Protein AF-A0A822FTZ9-F1 (afdb_monomer_lite)

Secondary structure (DSSP, 8-state):
--HHHHHHHHHHTTPPPB---TT----SB-----S---HHHHHHHHHHHHHHH--GGG--

Radius of gyration: 15.65 Å; chains: 1; bounding box: 33×33×28 Å

InterPro domains:
  IPR032870 Alpha-ketoglutarate-dependent dioxygenase alkB homologue 7-like [PTHR21052] (3-56)
  IPR037151 Alpha-ketoglutarate-dependent dioxygenase AlkB-like superfamily [G3DSA:2.60.120.590] (1-60)

pLDDT: mean 88.61, std 11.59, range [50.47, 96.38]

Organism: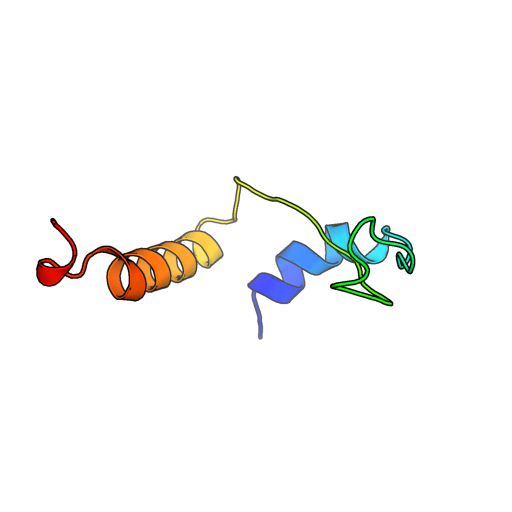 NCBI:txid392032

Sequence (60 aa):
YNNFLKEIDRYMKRKRYEYTHWDDAIHGYRESERSEWTPENQKVLSRIRQFAFDDPTQSL

Structure (mmCIF, N/CA/C/O backbone):
data_AF-A0A822FTZ9-F1
#
_entry.id   AF-A0A822FTZ9-F1
#
loop_
_atom_site.group_PDB
_atom_site.id
_atom_site.type_symbol
_atom_site.label_atom_id
_atom_site.label_alt_id
_atom_site.label_comp_id
_atom_site.label_asym_id
_atom_site.label_entity_id
_atom_site.label_seq_id
_atom_site.pdbx_PDB_ins_code
_atom_site.Cartn_x
_atom_site.Cartn_y
_atom_site.Cartn_z
_atom_site.occupancy
_atom_site.B_iso_or_equiv
_atom_site.auth_seq_id
_atom_site.auth_comp_id
_atom_site.auth_asym_id
_atom_site.auth_atom_id
_atom_site.pdbx_PDB_model_num
ATOM 1 N N . TYR A 1 1 ? -8.779 14.813 -7.171 1.00 50.47 1 TYR A N 1
ATOM 2 C CA . TYR A 1 1 ? -7.592 14.295 -7.889 1.00 50.47 1 TYR A CA 1
ATOM 3 C C . TYR A 1 1 ? -6.826 13.385 -6.932 1.00 50.47 1 TYR A C 1
ATOM 5 O O . TYR A 1 1 ? -6.392 13.875 -5.901 1.00 50.47 1 TYR A O 1
ATOM 13 N N . ASN A 1 2 ? -6.745 12.086 -7.240 1.00 75.75 2 ASN A N 1
ATOM 14 C CA . ASN A 1 2 ? -6.262 10.958 -6.418 1.00 75.75 2 ASN A CA 1
ATOM 15 C C . ASN A 1 2 ? -5.127 11.254 -5.407 1.00 75.75 2 ASN A C 1
ATOM 17 O O . ASN A 1 2 ? -3.950 11.225 -5.771 1.00 75.75 2 ASN A O 1
ATOM 21 N N . ASN A 1 3 ? -5.472 11.458 -4.128 1.00 89.50 3 ASN A N 1
AT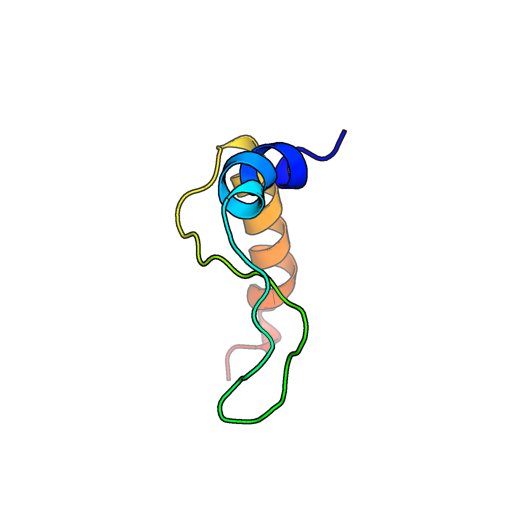OM 22 C CA . ASN A 1 3 ? -4.505 11.739 -3.054 1.00 89.50 3 ASN A CA 1
ATOM 23 C C . ASN A 1 3 ? -3.577 10.557 -2.734 1.00 89.50 3 ASN A C 1
ATOM 25 O O . ASN A 1 3 ? -2.411 10.777 -2.411 1.00 89.50 3 ASN A O 1
ATOM 29 N N . PHE A 1 4 ? -4.022 9.315 -2.944 1.00 92.06 4 PHE A N 1
ATOM 30 C CA . PHE A 1 4 ? -3.142 8.142 -2.890 1.00 92.06 4 PHE A CA 1
ATOM 31 C C . PHE A 1 4 ? -2.037 8.192 -3.940 1.00 92.06 4 PHE A C 1
ATOM 33 O O . PHE A 1 4 ? -0.871 8.030 -3.601 1.00 92.06 4 PHE A O 1
ATOM 40 N N . LEU A 1 5 ? -2.381 8.462 -5.204 1.00 92.06 5 LEU A N 1
ATOM 41 C CA . LEU A 1 5 ? -1.383 8.514 -6.274 1.00 92.06 5 LEU A CA 1
ATOM 42 C C . LEU A 1 5 ? -0.355 9.617 -6.017 1.00 92.06 5 LEU A C 1
ATOM 44 O O . LEU A 1 5 ? 0.832 9.378 -6.188 1.00 92.06 5 LEU A O 1
ATOM 48 N N . LYS A 1 6 ? -0.783 10.793 -5.540 1.00 92.88 6 LYS A N 1
ATOM 49 C CA . LYS A 1 6 ? 0.141 11.879 -5.175 1.00 92.88 6 LYS A CA 1
ATOM 50 C C . LYS A 1 6 ? 1.098 11.485 -4.050 1.00 92.88 6 LYS A C 1
ATOM 52 O O . LYS A 1 6 ? 2.283 11.801 -4.126 1.00 92.88 6 LYS A O 1
ATOM 57 N N . GLU A 1 7 ? 0.593 10.822 -3.009 1.00 93.44 7 GLU A N 1
ATOM 58 C CA . GLU A 1 7 ? 1.423 10.375 -1.889 1.00 93.44 7 GLU A CA 1
ATOM 59 C C . GLU A 1 7 ? 2.413 9.282 -2.325 1.00 93.44 7 GLU A C 1
ATOM 61 O O . GLU A 1 7 ? 3.602 9.363 -2.018 1.00 93.44 7 GLU A O 1
ATOM 66 N N . ILE A 1 8 ? 1.940 8.293 -3.086 1.00 93.50 8 ILE A N 1
ATOM 67 C CA . ILE A 1 8 ? 2.713 7.120 -3.510 1.00 93.50 8 ILE A CA 1
ATOM 68 C C . ILE A 1 8 ? 3.747 7.471 -4.592 1.00 93.50 8 ILE A C 1
ATOM 70 O O . ILE A 1 8 ? 4.873 6.969 -4.545 1.00 93.50 8 ILE A O 1
ATOM 74 N N . ASP A 1 9 ? 3.415 8.349 -5.544 1.00 92.19 9 ASP A N 1
ATOM 75 C CA . ASP A 1 9 ? 4.271 8.673 -6.698 1.00 92.19 9 ASP A CA 1
ATOM 76 C C . ASP A 1 9 ? 5.667 9.156 -6.281 1.00 92.19 9 ASP A C 1
ATOM 78 O O . ASP A 1 9 ? 6.678 8.757 -6.866 1.00 92.19 9 ASP A O 1
ATOM 82 N N . ARG A 1 10 ? 5.751 9.927 -5.185 1.00 88.00 10 ARG A N 1
ATOM 83 C CA . ARG A 1 10 ? 7.024 10.391 -4.610 1.00 88.00 10 ARG A CA 1
ATOM 84 C C . ARG A 1 10 ? 8.008 9.245 -4.365 1.00 88.00 10 ARG A C 1
ATOM 86 O O . ARG A 1 10 ? 9.211 9.440 -4.560 1.00 88.00 10 ARG A O 1
ATOM 93 N N . TYR A 1 11 ? 7.505 8.094 -3.932 1.00 89.00 11 TYR A N 1
ATOM 94 C CA . TYR A 1 11 ? 8.296 6.916 -3.591 1.00 89.00 11 TYR A CA 1
ATOM 95 C C . TYR A 1 11 ? 8.489 6.011 -4.808 1.00 89.00 11 TYR A C 1
ATOM 97 O O . TYR A 1 11 ? 9.609 5.589 -5.097 1.00 89.00 11 TYR A O 1
ATOM 105 N N . MET A 1 12 ? 7.422 5.774 -5.570 1.00 94.06 12 MET A N 1
ATOM 106 C CA . MET A 1 12 ? 7.438 4.813 -6.674 1.00 94.06 12 MET A CA 1
ATOM 107 C C . MET A 1 12 ? 8.278 5.270 -7.857 1.00 94.06 12 MET A C 1
ATOM 109 O O . MET A 1 12 ? 8.922 4.441 -8.500 1.00 94.06 12 MET A O 1
ATOM 113 N N . LYS A 1 13 ? 8.352 6.578 -8.131 1.00 93.81 13 LYS A N 1
ATOM 114 C CA . LYS A 1 13 ? 9.127 7.110 -9.266 1.00 93.81 13 LYS A CA 1
ATOM 115 C C . LYS A 1 13 ? 10.622 6.788 -9.217 1.00 93.81 13 LYS A C 1
ATOM 117 O O . LYS A 1 13 ? 11.290 6.868 -10.239 1.00 93.81 13 LYS A O 1
ATOM 122 N N . ARG A 1 14 ? 11.153 6.454 -8.036 1.00 91.25 14 ARG A N 1
ATOM 123 C CA . ARG A 1 14 ? 12.570 6.111 -7.837 1.00 91.25 14 ARG A CA 1
ATOM 124 C C . ARG A 1 14 ? 12.841 4.609 -7.909 1.00 91.25 14 ARG A C 1
ATOM 126 O O . ARG A 1 14 ? 14.002 4.221 -7.989 1.00 91.25 14 ARG A O 1
ATOM 133 N N . LYS A 1 15 ? 11.802 3.771 -7.861 1.00 94.88 15 LYS A N 1
ATOM 134 C CA . LYS A 1 15 ? 11.946 2.315 -7.927 1.00 94.88 15 LYS A CA 1
ATOM 135 C C . LYS A 1 15 ? 12.075 1.861 -9.378 1.00 94.88 15 LYS A C 1
ATOM 137 O O . LYS A 1 15 ? 11.380 2.375 -10.256 1.00 94.88 15 LYS A O 1
ATOM 142 N N . ARG A 1 16 ? 12.973 0.906 -9.620 1.00 94.94 16 ARG A N 1
ATOM 143 C CA . ARG A 1 16 ? 13.087 0.205 -10.904 1.00 94.94 16 ARG A CA 1
ATOM 144 C C . ARG A 1 16 ? 12.011 -0.870 -10.978 1.00 94.94 16 ARG A C 1
ATOM 146 O O . ARG A 1 16 ? 11.565 -1.345 -9.943 1.00 94.94 16 ARG A O 1
ATOM 153 N N . TYR A 1 17 ? 11.605 -1.213 -12.193 1.00 96.00 17 TYR A N 1
ATOM 154 C CA . TYR A 1 17 ? 10.715 -2.346 -12.402 1.00 96.00 17 TYR A CA 1
ATOM 155 C C . TYR A 1 17 ? 11.437 -3.661 -12.109 1.00 96.00 17 TYR A C 1
ATOM 157 O O . TYR A 1 17 ? 12.597 -3.830 -12.492 1.00 96.00 17 TYR A O 1
ATOM 165 N N . GLU A 1 18 ? 10.724 -4.568 -11.459 1.00 93.31 18 GLU A N 1
ATOM 166 C CA . GLU A 1 18 ? 11.145 -5.923 -11.134 1.00 93.31 18 GLU A CA 1
ATOM 167 C C . GLU A 1 18 ? 10.425 -6.915 -12.053 1.00 93.31 18 GLU A C 1
ATOM 169 O O . GLU A 1 18 ? 9.263 -6.723 -12.421 1.00 93.31 18 GLU A O 1
ATOM 174 N N . TYR A 1 19 ? 11.149 -7.952 -12.476 1.00 91.31 19 TYR A N 1
ATOM 175 C CA . TYR A 1 19 ? 10.685 -8.910 -13.488 1.00 91.31 19 TYR A CA 1
ATOM 176 C C . TYR A 1 19 ? 10.865 -10.371 -13.079 1.00 91.31 19 TYR A C 1
ATOM 178 O O . TYR A 1 19 ? 10.423 -11.254 -13.808 1.00 91.31 19 TYR A O 1
ATOM 186 N N . THR A 1 20 ? 11.511 -10.627 -11.945 1.00 88.12 20 THR A N 1
ATOM 187 C CA . THR A 1 20 ? 11.780 -11.979 -11.460 1.00 88.12 20 THR A CA 1
ATOM 188 C C . THR A 1 20 ? 11.257 -12.080 -10.039 1.00 88.12 20 THR A C 1
ATOM 190 O O . THR A 1 20 ? 11.769 -11.397 -9.153 1.00 88.12 20 THR A O 1
ATOM 193 N N . HIS A 1 21 ? 10.246 -12.924 -9.840 1.00 85.31 21 HIS A N 1
ATOM 194 C CA . HIS A 1 21 ? 9.751 -13.311 -8.524 1.00 85.31 21 HIS A CA 1
ATOM 195 C C . HIS A 1 21 ? 9.960 -14.816 -8.335 1.00 85.31 21 HIS A C 1
ATOM 197 O O . HIS A 1 21 ? 10.046 -15.565 -9.304 1.00 85.31 21 HIS A O 1
ATOM 203 N N . TRP A 1 22 ? 10.114 -15.261 -7.091 1.00 85.88 22 TRP A N 1
ATOM 204 C CA . TRP A 1 22 ? 10.489 -16.643 -6.770 1.00 85.88 22 TRP A CA 1
ATOM 205 C C . TRP A 1 22 ? 9.400 -17.671 -7.130 1.00 85.88 22 TRP A C 1
ATOM 207 O O . TRP A 1 22 ? 9.723 -18.840 -7.331 1.00 85.88 22 TRP A O 1
ATOM 217 N N . ASP A 1 23 ? 8.142 -17.240 -7.230 1.00 90.00 23 ASP A N 1
ATOM 218 C CA . ASP A 1 23 ? 6.979 -18.044 -7.632 1.00 90.00 23 ASP A CA 1
ATOM 219 C C . ASP A 1 23 ? 6.401 -17.639 -9.002 1.00 90.00 23 ASP A C 1
ATOM 221 O O . ASP A 1 23 ? 5.409 -18.213 -9.445 1.00 90.00 23 ASP A O 1
ATOM 225 N N . ASP A 1 24 ? 7.021 -16.656 -9.662 1.00 91.00 24 ASP A N 1
ATOM 226 C CA . ASP A 1 24 ? 6.591 -16.104 -10.949 1.00 91.00 24 ASP A CA 1
ATOM 227 C C . ASP A 1 24 ? 5.159 -15.515 -10.968 1.00 91.00 24 ASP A C 1
ATOM 229 O O . ASP A 1 24 ? 4.539 -15.390 -12.021 1.00 91.00 24 ASP A O 1
ATOM 233 N N . ALA A 1 25 ? 4.596 -15.131 -9.816 1.00 94.31 25 ALA A N 1
ATOM 234 C CA . ALA A 1 25 ? 3.205 -14.670 -9.742 1.00 94.31 25 ALA A CA 1
ATOM 235 C C . ALA A 1 25 ? 2.980 -13.236 -10.268 1.00 94.31 25 ALA A C 1
ATOM 237 O O . ALA A 1 25 ? 1.875 -12.897 -10.701 1.00 94.31 25 ALA A O 1
ATOM 238 N N . ILE A 1 26 ? 3.995 -12.366 -10.212 1.00 92.62 26 ILE A N 1
ATOM 239 C CA . ILE A 1 26 ? 3.901 -10.951 -10.607 1.00 92.62 26 ILE A CA 1
ATOM 240 C C . ILE A 1 26 ? 5.121 -10.570 -11.453 1.00 92.62 26 ILE A C 1
ATOM 242 O O . ILE A 1 26 ? 6.258 -10.861 -11.089 1.00 92.62 26 ILE A O 1
ATOM 246 N N . HIS A 1 27 ? 4.898 -9.846 -12.557 1.00 94.06 27 HIS A N 1
ATOM 247 C CA . HIS A 1 27 ? 5.956 -9.389 -13.464 1.00 94.06 27 HIS A CA 1
ATOM 248 C C . HIS A 1 27 ? 5.812 -7.917 -13.841 1.00 94.06 27 HIS A C 1
ATOM 250 O O . HIS A 1 27 ? 4.705 -7.384 -13.909 1.00 94.06 27 HIS A O 1
ATOM 256 N N . GLY A 1 28 ? 6.940 -7.271 -14.147 1.00 94.56 28 GLY A N 1
ATOM 257 C CA . GLY A 1 28 ? 6.965 -5.886 -14.615 1.00 94.56 28 GLY A CA 1
ATOM 258 C C . GLY A 1 28 ? 6.374 -4.923 -13.592 1.00 94.56 28 GLY A C 1
ATOM 259 O O . GLY A 1 28 ? 5.660 -3.987 -13.955 1.00 94.56 28 GLY A O 1
ATOM 260 N N . TYR A 1 29 ? 6.648 -5.156 -12.310 1.00 94.75 29 TYR A N 1
ATOM 261 C CA . TYR A 1 29 ? 6.015 -4.438 -11.211 1.00 94.75 29 TYR A CA 1
ATOM 262 C C . TYR A 1 29 ? 6.990 -3.515 -10.488 1.00 94.75 29 TYR A C 1
ATOM 264 O O . TYR A 1 29 ? 8.209 -3.601 -10.611 1.00 94.75 29 TYR A O 1
ATOM 272 N N . ARG A 1 30 ? 6.419 -2.578 -9.736 1.00 94.94 30 ARG A N 1
ATOM 273 C CA . ARG A 1 30 ? 7.100 -1.854 -8.666 1.00 94.94 30 ARG A CA 1
ATOM 274 C C . ARG A 1 30 ? 6.205 -1.987 -7.452 1.00 94.94 30 ARG A C 1
ATOM 276 O O . ARG A 1 30 ? 5.009 -1.722 -7.567 1.00 94.94 30 ARG A O 1
ATOM 283 N N . GLU A 1 31 ? 6.775 -2.289 -6.299 1.00 93.88 31 GLU A N 1
ATOM 284 C CA . GLU A 1 31 ? 6.012 -2.398 -5.056 1.00 93.88 31 GLU A CA 1
ATOM 285 C C . GLU A 1 31 ? 6.584 -1.518 -3.951 1.00 93.88 31 GLU A C 1
ATOM 287 O O . GLU A 1 31 ? 7.729 -1.072 -4.013 1.00 93.88 31 GLU A O 1
ATOM 292 N N . SER A 1 32 ? 5.783 -1.229 -2.932 1.00 92.00 32 SER A N 1
ATOM 293 C CA . SER A 1 32 ? 6.244 -0.640 -1.679 1.00 92.00 32 SER A CA 1
ATOM 294 C C . SER A 1 32 ? 5.272 -1.007 -0.573 1.00 92.00 32 SER A C 1
ATOM 296 O O . SER A 1 32 ? 4.075 -0.770 -0.706 1.00 92.00 32 SER A O 1
ATOM 298 N N . GLU A 1 33 ? 5.797 -1.477 0.549 1.00 94.56 33 GLU A N 1
ATOM 299 C CA . GLU A 1 33 ? 5.027 -1.632 1.778 1.00 94.56 33 GLU A CA 1
ATOM 300 C C . GLU A 1 33 ? 5.023 -0.312 2.550 1.00 94.56 33 GLU A C 1
ATOM 302 O O . GLU A 1 33 ? 6.054 0.366 2.636 1.00 94.56 33 GLU A O 1
ATOM 307 N N . ARG A 1 34 ? 3.863 0.093 3.079 1.00 91.88 34 ARG A N 1
ATOM 308 C CA . ARG A 1 34 ? 3.732 1.298 3.910 1.00 91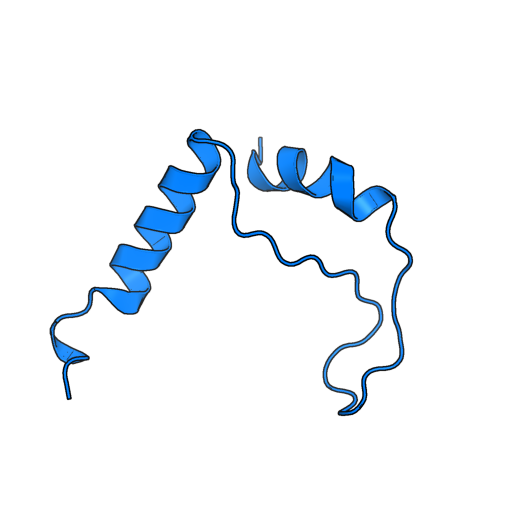.88 34 ARG A CA 1
ATOM 309 C C . ARG A 1 34 ? 2.709 1.093 5.018 1.00 91.88 34 ARG A C 1
ATOM 311 O O . ARG A 1 34 ? 1.541 0.815 4.753 1.00 91.88 34 ARG A O 1
ATOM 318 N N . SER A 1 35 ? 3.148 1.319 6.248 1.00 93.19 35 SER A N 1
ATOM 319 C CA . SER A 1 35 ? 2.296 1.382 7.438 1.00 93.19 35 SER A CA 1
ATOM 320 C C . SER A 1 35 ? 1.780 2.800 7.706 1.00 93.19 35 SER A C 1
ATOM 322 O O . SER A 1 35 ? 0.653 2.974 8.161 1.00 93.19 35 SER A O 1
ATOM 324 N N . GLU A 1 36 ? 2.583 3.819 7.390 1.00 94.38 36 GLU A N 1
ATOM 325 C CA . GLU A 1 36 ? 2.257 5.224 7.633 1.00 94.38 36 GLU A CA 1
ATOM 326 C C . GLU A 1 36 ? 1.686 5.912 6.390 1.00 94.38 36 GLU A C 1
ATOM 328 O O . GLU A 1 36 ? 2.302 5.925 5.319 1.00 94.38 36 GLU A O 1
ATOM 333 N N . TRP A 1 37 ? 0.524 6.538 6.578 1.00 95.06 37 TRP A N 1
ATOM 334 C CA . TRP A 1 37 ? -0.233 7.250 5.549 1.00 95.06 37 TRP A CA 1
ATOM 335 C C . TRP A 1 37 ? -0.643 8.632 6.041 1.00 95.06 37 TRP A C 1
ATOM 337 O O . TRP A 1 37 ? -0.845 8.832 7.243 1.00 95.06 37 TRP A O 1
ATOM 347 N N . THR A 1 38 ? -0.831 9.577 5.120 1.00 95.56 38 THR A N 1
ATOM 348 C CA . THR A 1 38 ? -1.403 10.886 5.464 1.00 95.56 38 THR A CA 1
ATOM 349 C C . THR A 1 38 ? -2.787 10.748 6.117 1.00 95.56 38 THR A C 1
ATOM 351 O O . THR A 1 38 ? -3.535 9.828 5.775 1.00 95.56 38 THR A O 1
ATOM 354 N N . PRO A 1 39 ? -3.193 11.680 7.006 1.00 96.31 39 PRO A N 1
ATOM 355 C CA . PRO A 1 39 ? -4.502 11.618 7.664 1.00 96.31 39 PRO A CA 1
ATOM 356 C C . PRO A 1 39 ? -5.688 11.535 6.693 1.00 96.31 39 PRO A C 1
ATOM 358 O O . PRO A 1 39 ? -6.732 10.981 7.026 1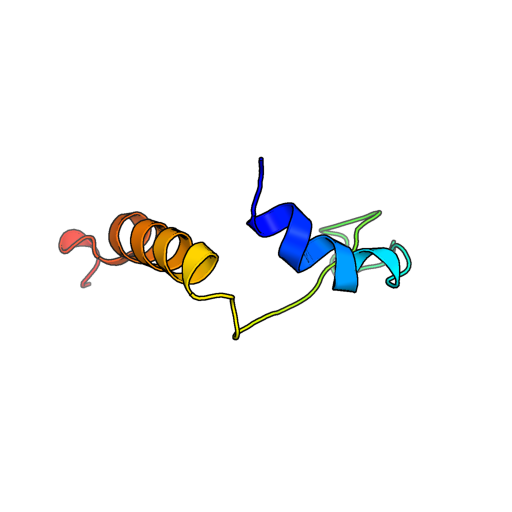.00 96.31 39 PRO A O 1
ATOM 361 N N . GLU A 1 40 ? -5.545 12.082 5.485 1.00 94.50 40 GLU A N 1
ATOM 362 C CA . GLU A 1 40 ? -6.565 11.980 4.445 1.00 94.50 40 GLU A CA 1
ATOM 363 C C . GLU A 1 40 ? -6.685 10.554 3.888 1.00 94.50 40 GLU A C 1
ATOM 365 O O . GLU A 1 40 ? -7.786 10.003 3.845 1.00 94.50 40 GLU A O 1
ATOM 370 N N . ASN A 1 41 ? -5.564 9.930 3.522 1.00 95.38 41 ASN A N 1
ATOM 371 C CA . ASN A 1 41 ? -5.550 8.572 2.978 1.00 95.38 41 ASN A CA 1
ATOM 372 C C . ASN A 1 41 ? -5.882 7.519 4.051 1.00 95.38 41 ASN A C 1
ATOM 374 O O . ASN A 1 41 ? -6.566 6.539 3.750 1.00 95.38 41 ASN A O 1
ATOM 378 N N . GLN A 1 42 ? -5.525 7.761 5.319 1.00 96.38 42 GLN A N 1
ATOM 379 C CA . GLN A 1 42 ? -5.935 6.904 6.440 1.00 96.38 42 GLN A CA 1
ATOM 380 C C . GLN A 1 42 ? -7.457 6.753 6.536 1.00 96.38 42 GLN A C 1
ATOM 382 O O . GLN A 1 42 ? -7.938 5.646 6.749 1.00 96.38 42 GLN A O 1
ATOM 387 N N . LYS A 1 43 ? -8.240 7.818 6.306 1.00 95.88 43 LYS A N 1
ATOM 388 C CA . LYS A 1 43 ? -9.715 7.736 6.343 1.00 95.88 43 LYS A CA 1
ATOM 389 C C . LYS A 1 43 ? -10.267 6.740 5.327 1.00 95.88 43 LYS A C 1
ATOM 391 O O . LYS A 1 43 ? -11.252 6.060 5.603 1.00 95.88 43 LYS A O 1
ATOM 396 N N . VAL A 1 44 ? -9.653 6.654 4.149 1.00 94.81 44 VAL A N 1
ATOM 397 C CA . VAL A 1 44 ? -10.060 5.701 3.109 1.00 94.81 44 VAL A CA 1
ATOM 398 C C . VAL A 1 44 ? -9.677 4.279 3.507 1.00 94.81 44 VAL A C 1
ATOM 400 O O . VAL A 1 44 ? -10.518 3.390 3.411 1.00 94.81 44 VAL A O 1
ATOM 403 N N . LEU A 1 45 ? -8.457 4.069 4.014 1.00 94.62 45 LEU A N 1
ATOM 404 C CA . LEU A 1 45 ? -8.021 2.755 4.501 1.00 94.62 45 LEU A CA 1
ATOM 405 C C . LEU A 1 45 ? -8.901 2.255 5.651 1.00 94.62 45 LEU A C 1
ATOM 407 O O . LEU A 1 45 ? -9.295 1.094 5.644 1.00 94.62 45 LEU A O 1
ATOM 411 N N . SER A 1 46 ? -9.288 3.127 6.587 1.00 94.69 46 SER A N 1
ATOM 412 C CA . SER A 1 46 ? -10.211 2.773 7.671 1.00 94.69 46 SER A CA 1
ATOM 413 C C . SER A 1 46 ? -11.582 2.349 7.151 1.00 94.69 46 SER A C 1
ATOM 415 O O . SER A 1 46 ? -12.147 1.387 7.656 1.00 94.69 46 SER A O 1
ATOM 417 N N . ARG A 1 47 ? -12.106 3.012 6.112 1.00 95.06 47 ARG A N 1
ATOM 418 C CA . ARG A 1 47 ? -13.377 2.616 5.481 1.00 95.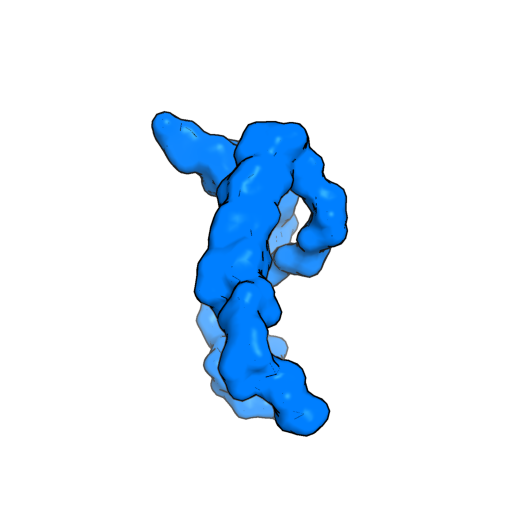06 47 ARG A CA 1
ATOM 419 C C . ARG A 1 47 ? -13.282 1.257 4.796 1.00 95.06 47 ARG A C 1
ATOM 421 O O . ARG A 1 47 ? -14.201 0.460 4.931 1.00 95.06 47 ARG A O 1
ATOM 428 N N . ILE A 1 48 ? -12.188 0.997 4.076 1.00 94.31 48 ILE A N 1
ATOM 429 C CA . ILE A 1 48 ? -11.929 -0.317 3.467 1.00 94.31 48 ILE A CA 1
ATOM 430 C C . ILE A 1 48 ? -11.844 -1.376 4.561 1.00 94.31 48 ILE A C 1
ATOM 432 O O . ILE A 1 48 ? -12.455 -2.430 4.426 1.00 94.31 48 ILE A O 1
ATOM 436 N N . ARG A 1 49 ? -11.139 -1.075 5.660 1.00 94.00 49 ARG A N 1
ATOM 437 C CA . ARG A 1 49 ? -10.995 -1.999 6.780 1.00 94.00 49 ARG A CA 1
ATOM 438 C C . ARG A 1 49 ? -12.348 -2.366 7.384 1.00 94.00 49 ARG A C 1
ATOM 440 O O . ARG A 1 49 ? -12.658 -3.545 7.474 1.00 94.00 49 ARG A O 1
ATOM 447 N N . GLN A 1 50 ? -13.148 -1.357 7.723 1.00 93.88 50 GLN A N 1
ATOM 448 C CA . GLN A 1 50 ? -14.488 -1.550 8.279 1.00 93.88 50 GLN A CA 1
ATOM 449 C C . GLN A 1 50 ? -15.380 -2.355 7.336 1.00 93.88 50 GLN A C 1
ATOM 451 O O . GLN A 1 50 ? -16.053 -3.287 7.749 1.00 93.88 50 GLN A O 1
ATOM 456 N N . PHE A 1 51 ? -15.358 -2.026 6.047 1.00 92.62 51 PHE A N 1
ATOM 457 C CA . PHE A 1 51 ? -16.194 -2.706 5.068 1.00 92.62 51 PHE A CA 1
ATOM 458 C C . PHE A 1 51 ? -15.788 -4.168 4.833 1.00 92.62 51 PHE A C 1
ATOM 460 O O . PHE A 1 51 ? -16.656 -5.019 4.680 1.00 92.62 51 PHE A O 1
ATOM 467 N N . ALA A 1 52 ? -14.487 -4.455 4.761 1.00 93.31 52 ALA A N 1
ATOM 468 C CA . ALA A 1 52 ? -13.989 -5.768 4.359 1.00 93.31 52 ALA A CA 1
ATOM 469 C C . ALA A 1 52 ? -13.765 -6.736 5.531 1.00 93.31 52 ALA A C 1
ATOM 471 O O . ALA A 1 52 ? -13.806 -7.944 5.314 1.00 93.31 52 ALA A O 1
ATOM 472 N N . PHE A 1 53 ? -13.498 -6.221 6.737 1.00 88.56 53 PHE A N 1
ATOM 473 C CA . PHE A 1 53 ? -13.065 -7.035 7.879 1.00 88.56 53 PHE A CA 1
ATOM 474 C C . PHE A 1 53 ? -13.918 -6.873 9.141 1.00 88.56 53 PHE A C 1
ATOM 476 O O . PHE A 1 53 ? -13.828 -7.738 10.006 1.00 88.56 53 PHE A O 1
ATOM 483 N N . ASP A 1 54 ? -14.754 -5.835 9.263 1.00 85.50 54 ASP A N 1
ATOM 484 C CA . ASP A 1 54 ? -15.648 -5.692 10.427 1.00 85.50 54 ASP A CA 1
ATOM 485 C C . ASP A 1 54 ? -17.005 -6.394 10.196 1.00 85.50 54 ASP A C 1
ATOM 487 O O . ASP A 1 54 ? -18.008 -6.038 10.815 1.00 85.50 54 ASP A O 1
ATOM 491 N N . ASP A 1 55 ? -17.053 -7.399 9.309 1.00 73.69 55 ASP A N 1
ATOM 492 C CA . ASP A 1 55 ? -18.221 -8.264 9.149 1.00 73.69 55 ASP A CA 1
ATOM 493 C C . ASP A 1 55 ? -18.365 -9.162 10.397 1.00 73.69 55 ASP A C 1
ATOM 495 O O . ASP A 1 55 ? -17.524 -10.041 10.625 1.00 73.69 55 ASP A O 1
ATOM 499 N N . PRO A 1 56 ? -19.424 -8.985 11.212 1.00 63.00 56 PRO A N 1
ATOM 500 C CA . PRO A 1 56 ? -19.628 -9.759 12.435 1.00 63.00 56 PRO A CA 1
ATOM 501 C C . PRO A 1 56 ? -19.854 -11.255 12.176 1.00 63.00 56 PRO A C 1
ATOM 503 O O . PRO A 1 56 ? -19.839 -12.044 13.115 1.00 63.00 56 PRO A O 1
ATOM 506 N N . THR A 1 57 ? -20.048 -11.666 10.923 1.0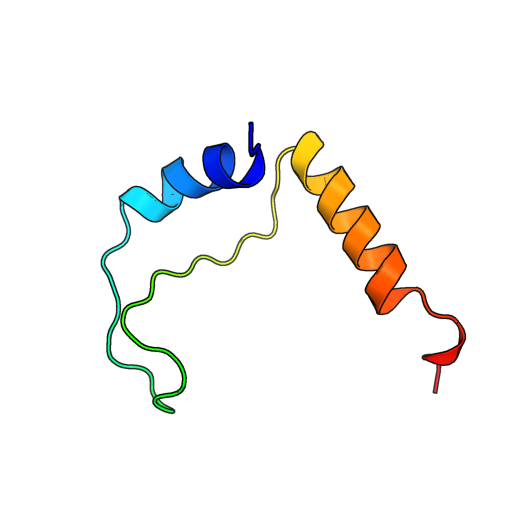0 62.56 57 THR A N 1
ATOM 507 C CA . THR A 1 57 ? -20.201 -13.074 10.537 1.00 62.56 57 THR A CA 1
ATOM 508 C C . THR A 1 57 ? -18.865 -13.795 10.319 1.00 62.56 57 THR A C 1
ATOM 510 O O . THR A 1 57 ? -18.860 -15.012 10.150 1.00 62.56 57 THR A O 1
ATOM 513 N N . GLN A 1 58 ? -17.730 -13.080 10.339 1.00 57.91 58 GLN A N 1
ATOM 514 C CA . GLN A 1 58 ? -16.386 -13.659 10.174 1.00 57.91 58 GLN A CA 1
ATOM 515 C C . GLN A 1 58 ? -15.690 -14.048 11.491 1.00 57.91 58 GLN A C 1
ATOM 517 O O . GLN A 1 58 ? -14.552 -14.517 11.463 1.00 57.91 58 GLN A O 1
ATOM 522 N N . SER A 1 59 ? -16.349 -13.910 12.646 1.00 54.09 59 SER A N 1
ATOM 523 C CA . SER A 1 59 ? -15.872 -14.532 13.885 1.00 54.09 59 SER A CA 1
ATOM 524 C C . SER A 1 59 ? -16.265 -16.014 13.898 1.00 54.09 59 SER A C 1
ATOM 526 O O . SER A 1 59 ? -17.357 -16.361 14.352 1.00 54.09 59 SER A O 1
ATOM 528 N N . LEU A 1 60 ? -15.395 -16.858 13.338 1.00 50.78 60 LEU A N 1
ATOM 529 C CA . LEU A 1 60 ? -15.406 -18.313 13.534 1.00 50.78 60 LEU A CA 1
ATOM 530 C C . LEU A 1 60 ? -14.902 -18.680 14.934 1.00 50.78 60 LEU A C 1
ATOM 532 O O . LEU A 1 60 ? -13.906 -18.062 15.377 1.00 50.78 60 LEU A O 1
#

Foldseek 3Di:
DDPVCVVCVVPQVPDDFDADDPVNPDGRDTDDDDPDDDPVVVVVVVVVCCVPPVPPVPPD